Protein AF-A0A850KTW4-F1 (afdb_monomer_lite)

Foldseek 3Di:
DDDDDDDDDDDDPDPDPDPPPPCQQDLLQQLLLLLQLLQLLCQLPLVDDPVVVVCLVVVVCVVSVVVSCVSRVPGGDPSNQVNQVVLDVCRSVQSSVLSNVVSVVCCVVVVDVHSVSSSVVSSVVCVVCPSNNSSVVSVVVVVPDPDD

pLDDT: mean 84.71, std 16.18, range [38.03, 98.06]

Secondary structure (DSSP, 8-state):
-----------------------PPPHHHHHHHHHHHHHHHHHHHTTS-HHHHHHHHTTS-HHHHHHHHHHHTT-S-HHHHHHHHTT-TTHHHHHHHHHHHHHHHHHHTTS-SSHHHHHHHHHHHHHHH-HHHHHHHHHHHHHTS---

Structure (mmCIF, N/CA/C/O backbone):
data_AF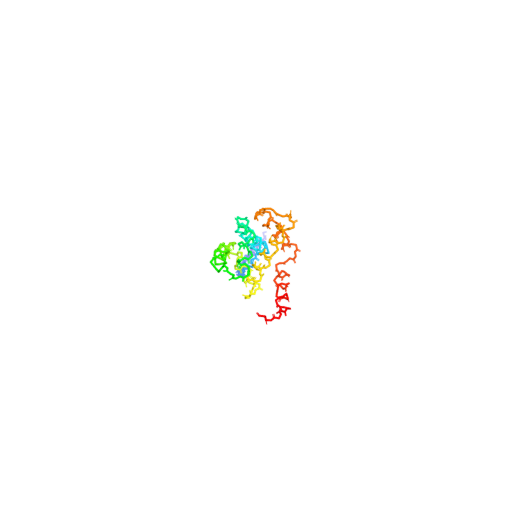-A0A850KTW4-F1
#
_entry.id   AF-A0A850KTW4-F1
#
loop_
_atom_site.group_PDB
_atom_site.id
_atom_site.type_symbol
_atom_site.label_atom_id
_atom_site.label_alt_id
_atom_site.label_comp_id
_atom_site.label_asym_id
_atom_site.label_entity_id
_atom_site.label_seq_id
_atom_site.pdbx_PDB_ins_code
_atom_site.Cartn_x
_atom_site.Cartn_y
_atom_site.Cartn_z
_atom_site.occupancy
_atom_site.B_iso_or_equiv
_atom_site.auth_seq_id
_atom_site.auth_comp_id
_atom_site.auth_asym_id
_atom_site.auth_atom_id
_atom_site.pdbx_PDB_model_num
ATOM 1 N N . MET A 1 1 ? 73.887 27.860 -29.071 1.00 47.31 1 MET A N 1
ATOM 2 C CA . MET A 1 1 ? 72.490 28.341 -29.164 1.00 47.31 1 MET A CA 1
ATOM 3 C C . MET A 1 1 ? 71.663 27.314 -29.927 1.00 47.31 1 MET A C 1
ATOM 5 O O . MET A 1 1 ? 71.856 27.188 -31.128 1.00 47.31 1 MET A O 1
ATOM 9 N N . LYS A 1 2 ? 70.800 26.541 -29.260 1.00 38.03 2 LYS A N 1
ATOM 10 C CA . LYS A 1 2 ? 69.817 25.668 -29.924 1.00 38.03 2 LYS A CA 1
ATOM 11 C C . LYS A 1 2 ? 68.502 25.756 -29.150 1.00 38.03 2 LYS A C 1
ATOM 13 O O . LYS A 1 2 ? 68.468 25.459 -27.962 1.00 38.03 2 LYS A O 1
ATOM 18 N N . LYS A 1 3 ? 67.477 26.277 -29.827 1.00 44.06 3 LYS A N 1
ATOM 19 C CA . LYS A 1 3 ? 66.118 26.498 -29.324 1.00 44.06 3 LYS A CA 1
ATOM 20 C C . LYS A 1 3 ? 65.373 25.162 -29.328 1.00 44.06 3 LYS A C 1
ATOM 22 O O . LYS A 1 3 ? 65.331 24.508 -30.366 1.00 44.06 3 LYS A O 1
ATOM 27 N N . LEU A 1 4 ? 64.806 24.775 -28.189 1.00 50.06 4 LEU A N 1
ATOM 28 C CA . LEU A 1 4 ? 63.848 23.676 -28.091 1.00 50.06 4 LEU A CA 1
ATOM 29 C C . LEU A 1 4 ? 62.444 24.279 -28.141 1.00 50.06 4 LEU A C 1
ATOM 31 O O . LEU A 1 4 ? 62.109 25.160 -27.353 1.00 50.06 4 LEU A O 1
ATOM 35 N N . TYR A 1 5 ? 61.676 23.850 -29.137 1.00 52.44 5 TYR A N 1
ATOM 36 C CA . TYR A 1 5 ? 60.304 24.267 -29.378 1.00 52.44 5 TYR A CA 1
ATOM 37 C C . TYR A 1 5 ? 59.377 23.445 -28.482 1.00 52.44 5 TYR A C 1
ATOM 39 O O . TYR A 1 5 ? 59.289 22.229 -28.629 1.00 52.44 5 TYR A O 1
ATOM 47 N N . THR A 1 6 ? 58.700 24.113 -27.552 1.00 47.00 6 THR A N 1
ATOM 48 C CA . THR A 1 6 ? 57.643 23.530 -26.724 1.00 47.00 6 THR A CA 1
ATOM 49 C C . THR A 1 6 ? 56.343 23.543 -27.524 1.00 47.00 6 THR A C 1
ATOM 51 O O . THR A 1 6 ? 55.716 24.589 -27.687 1.00 47.00 6 THR A O 1
ATOM 54 N N . THR A 1 7 ? 55.948 22.397 -28.068 1.00 50.91 7 THR A N 1
ATOM 55 C CA . THR A 1 7 ? 54.658 22.213 -28.741 1.00 50.91 7 THR A CA 1
ATOM 56 C C . THR A 1 7 ? 53.554 22.113 -27.689 1.00 50.91 7 THR A C 1
ATOM 58 O O . THR A 1 7 ? 53.486 21.147 -26.933 1.00 50.91 7 THR A O 1
ATOM 61 N N . ALA A 1 8 ? 52.705 23.137 -27.620 1.00 54.09 8 ALA A N 1
ATOM 62 C CA . ALA A 1 8 ? 51.499 23.151 -26.804 1.00 54.09 8 ALA A CA 1
ATOM 63 C C . ALA A 1 8 ? 50.389 22.358 -27.512 1.00 54.09 8 ALA A C 1
ATOM 65 O O . ALA A 1 8 ? 49.863 22.792 -28.534 1.00 54.09 8 ALA A O 1
ATOM 66 N N . THR A 1 9 ? 50.043 21.190 -26.973 1.00 56.91 9 THR A N 1
ATOM 67 C CA . THR A 1 9 ? 48.911 20.382 -27.441 1.00 56.91 9 THR A CA 1
ATOM 68 C C . THR A 1 9 ? 47.631 20.892 -26.784 1.00 56.91 9 THR A C 1
ATOM 70 O O . THR A 1 9 ? 47.369 20.632 -25.612 1.00 56.91 9 THR A O 1
ATOM 73 N N . THR A 1 10 ? 46.837 21.649 -27.536 1.00 53.69 10 THR A N 1
ATOM 74 C CA . THR A 1 10 ? 45.496 22.091 -27.142 1.00 53.69 10 THR A CA 1
ATOM 75 C C . THR A 1 10 ? 44.540 20.895 -27.172 1.00 53.69 10 THR A C 1
ATOM 77 O O . THR A 1 10 ? 44.203 20.392 -28.241 1.00 53.69 10 THR A O 1
ATOM 80 N N . ILE A 1 11 ? 44.106 20.421 -26.002 1.00 61.97 11 ILE A N 1
ATOM 81 C CA . ILE A 1 11 ? 43.056 19.401 -25.881 1.00 61.97 11 ILE A CA 1
ATOM 82 C C . ILE A 1 11 ? 41.704 20.098 -26.080 1.00 61.97 11 ILE A C 1
ATOM 84 O O . ILE A 1 11 ? 41.223 20.808 -25.198 1.00 61.97 11 ILE A O 1
ATOM 88 N N . LEU A 1 12 ? 41.104 19.911 -27.258 1.00 55.25 12 LEU A N 1
ATOM 89 C CA . LEU A 1 12 ? 39.701 20.236 -27.516 1.00 55.25 12 LEU A CA 1
ATOM 90 C C . LEU A 1 12 ? 38.828 19.255 -26.712 1.00 55.25 12 LEU A C 1
ATOM 92 O O . LEU A 1 12 ? 38.709 18.085 -27.077 1.00 55.25 12 LEU A O 1
ATOM 96 N N . LEU A 1 13 ? 38.220 19.718 -25.615 1.00 51.66 13 LEU A N 1
ATOM 97 C CA . LEU A 1 13 ? 37.134 18.993 -24.956 1.00 51.66 13 LEU A CA 1
ATOM 98 C C . LEU A 1 13 ? 35.905 19.013 -25.875 1.00 51.66 13 LEU A C 1
ATOM 100 O O . LEU A 1 13 ? 35.185 20.007 -25.954 1.00 51.66 13 LEU A O 1
ATOM 104 N N . LEU A 1 14 ? 35.672 17.902 -26.572 1.00 52.34 14 LEU A N 1
ATOM 105 C CA . LEU A 1 14 ? 34.388 17.608 -27.194 1.00 52.34 14 LEU A CA 1
ATOM 106 C C . LEU A 1 14 ? 33.339 17.467 -26.085 1.00 52.34 14 LEU A C 1
ATOM 108 O O . LEU A 1 14 ? 33.309 16.470 -25.365 1.00 52.34 14 LEU A O 1
ATOM 112 N N . ALA A 1 15 ? 32.486 18.479 -25.949 1.00 55.81 15 ALA A N 1
ATOM 113 C CA . ALA A 1 15 ? 31.249 18.392 -25.191 1.00 55.81 15 ALA A CA 1
ATOM 114 C C . ALA A 1 15 ? 30.320 17.396 -25.900 1.00 55.81 15 ALA A C 1
ATOM 116 O O . ALA A 1 15 ? 29.557 17.757 -26.794 1.00 55.81 15 ALA A O 1
ATOM 117 N N . ALA A 1 16 ? 30.434 16.119 -25.541 1.00 58.28 16 ALA A N 1
ATOM 118 C CA . ALA A 1 16 ? 29.446 15.123 -25.911 1.00 58.28 16 ALA A CA 1
ATOM 119 C C . ALA A 1 16 ? 28.118 15.487 -25.219 1.00 58.28 16 ALA A C 1
ATOM 121 O O . ALA A 1 16 ? 28.118 15.703 -24.002 1.00 58.28 16 ALA A O 1
ATOM 122 N N . PRO A 1 17 ? 26.991 15.574 -25.946 1.00 57.22 17 PRO A N 1
ATOM 123 C CA . PRO A 1 17 ? 25.687 15.666 -25.313 1.00 57.22 17 PRO A CA 1
ATOM 124 C C . PRO A 1 17 ? 25.450 14.356 -24.558 1.00 57.22 17 PRO A C 1
ATOM 126 O O . PRO A 1 17 ? 25.215 13.311 -25.162 1.00 57.22 17 PRO A O 1
ATOM 129 N N . PHE A 1 18 ? 25.567 14.402 -23.231 1.00 55.34 18 PHE A N 1
ATOM 130 C CA . PHE A 1 18 ? 25.102 13.315 -22.382 1.00 55.34 18 PHE A CA 1
ATOM 131 C C . PHE A 1 18 ? 23.605 13.135 -22.664 1.00 55.34 18 PHE A C 1
ATOM 133 O O . PHE A 1 18 ? 22.866 14.122 -22.576 1.00 55.34 18 PHE A O 1
ATOM 140 N N . PRO A 1 19 ? 23.139 11.929 -23.037 1.00 51.06 19 PRO A N 1
ATOM 141 C CA . PRO A 1 19 ? 21.712 11.683 -23.141 1.00 51.06 19 PRO A CA 1
ATOM 142 C C . PRO A 1 19 ? 21.104 12.017 -21.782 1.00 51.06 19 PRO A C 1
ATOM 144 O O . PRO A 1 19 ? 21.583 11.535 -20.753 1.00 51.06 19 PRO A O 1
ATOM 147 N N . ALA A 1 20 ? 20.099 12.893 -21.778 1.00 51.94 20 ALA A N 1
ATOM 148 C CA . ALA A 1 20 ? 19.297 13.144 -20.597 1.00 51.94 20 ALA A CA 1
ATOM 149 C C . ALA A 1 20 ? 18.795 11.781 -20.114 1.00 51.94 20 ALA A C 1
ATOM 151 O O . ALA A 1 20 ? 18.019 11.123 -20.805 1.00 51.94 20 ALA A O 1
ATOM 152 N N . GLN A 1 21 ? 19.320 11.319 -18.980 1.00 44.31 21 GLN A N 1
ATOM 153 C CA . GLN A 1 21 ? 18.806 10.137 -18.315 1.00 44.31 21 GLN A CA 1
ATOM 154 C C . GLN A 1 21 ? 17.371 10.477 -17.933 1.00 44.31 21 GLN A C 1
ATOM 156 O O . GLN A 1 21 ? 17.142 11.265 -17.015 1.00 44.31 21 GLN A O 1
ATOM 161 N N . SER A 1 22 ? 16.411 9.940 -18.685 1.00 47.16 22 SER A N 1
ATOM 162 C CA . SER A 1 22 ? 15.030 9.855 -18.239 1.00 47.16 22 SER A CA 1
ATOM 163 C C . SER A 1 22 ? 15.072 9.290 -16.827 1.00 47.16 22 SER A C 1
ATOM 165 O O . SER A 1 22 ? 15.645 8.223 -16.604 1.00 47.16 22 SER A O 1
ATOM 167 N N . ALA A 1 23 ? 14.587 10.064 -15.861 1.00 52.84 23 ALA A N 1
ATOM 168 C CA . ALA A 1 23 ? 14.587 9.661 -14.471 1.00 52.84 23 ALA A CA 1
ATOM 169 C C . ALA A 1 23 ? 13.546 8.553 -14.307 1.00 52.84 23 ALA A C 1
ATOM 171 O O . ALA A 1 23 ? 12.412 8.843 -13.948 1.00 52.84 23 ALA A O 1
ATOM 172 N N . THR A 1 24 ? 13.934 7.305 -14.587 1.00 57.72 24 THR A N 1
ATOM 173 C CA . THR A 1 24 ? 13.189 6.123 -14.152 1.00 57.72 24 THR A CA 1
ATOM 174 C C . THR A 1 24 ? 12.877 6.325 -12.681 1.00 57.72 24 THR A C 1
ATOM 176 O O . THR A 1 24 ? 13.783 6.633 -11.889 1.00 57.72 24 THR A O 1
ATOM 179 N N . ALA A 1 25 ? 11.600 6.243 -12.316 1.00 68.62 25 ALA A N 1
ATOM 180 C CA . ALA A 1 25 ? 11.239 6.387 -10.920 1.00 68.62 25 ALA A CA 1
ATOM 181 C C . ALA A 1 25 ? 12.026 5.370 -10.095 1.00 68.62 25 ALA A C 1
ATOM 183 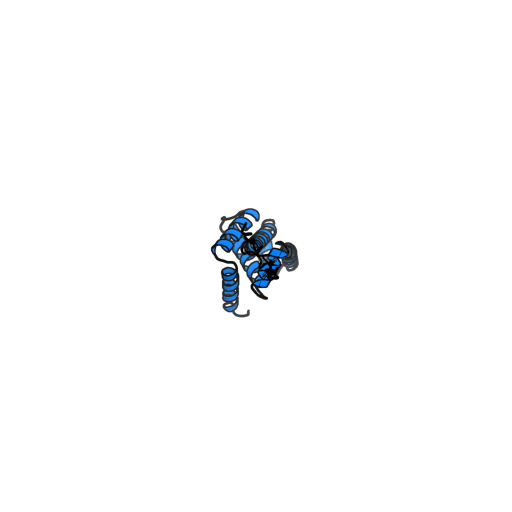O O . ALA A 1 25 ? 12.183 4.209 -10.475 1.00 68.62 25 ALA A O 1
ATOM 184 N N . SER A 1 26 ? 12.585 5.821 -8.974 1.00 82.94 26 SER A N 1
ATOM 185 C CA . SER A 1 26 ? 13.370 4.905 -8.161 1.00 82.94 26 SER A CA 1
ATOM 186 C C . SER A 1 26 ? 12.440 3.840 -7.579 1.00 82.94 26 SER A C 1
ATOM 188 O O . SER A 1 26 ? 11.297 4.139 -7.236 1.00 82.94 26 SER A O 1
ATOM 190 N N . GLN A 1 27 ? 12.935 2.615 -7.398 1.00 90.12 27 GLN A N 1
ATOM 191 C CA . GLN A 1 27 ? 12.199 1.556 -6.694 1.00 90.12 27 GLN A CA 1
ATOM 192 C C . GLN A 1 27 ? 11.632 2.057 -5.351 1.00 90.12 27 GLN A C 1
ATOM 194 O O . GLN A 1 27 ? 10.514 1.720 -4.974 1.00 90.12 27 GLN A O 1
ATOM 199 N N . SER A 1 28 ? 12.377 2.933 -4.670 1.00 91.94 28 SER A N 1
ATOM 200 C CA . SER A 1 28 ? 11.944 3.619 -3.449 1.00 91.94 28 SER A CA 1
ATOM 201 C C . SER A 1 28 ? 10.685 4.470 -3.652 1.00 91.94 28 SER A C 1
ATOM 203 O O . SER A 1 28 ? 9.772 4.421 -2.830 1.00 91.94 28 SER A O 1
ATOM 205 N N . ASP A 1 29 ? 10.589 5.217 -4.757 1.00 92.06 29 ASP A N 1
ATOM 206 C CA . ASP A 1 29 ? 9.411 6.033 -5.067 1.00 92.06 29 ASP A CA 1
ATOM 207 C C . ASP A 1 29 ? 8.173 5.151 -5.295 1.00 92.06 29 ASP A C 1
ATOM 209 O O . ASP A 1 29 ? 7.107 5.454 -4.755 1.00 92.06 29 ASP A O 1
ATOM 213 N N . VAL A 1 30 ? 8.325 4.047 -6.034 1.00 94.12 30 VAL A N 1
ATOM 214 C CA . VAL A 1 30 ? 7.253 3.076 -6.316 1.00 94.12 30 VAL A CA 1
ATOM 215 C C . VAL A 1 30 ? 6.819 2.347 -5.039 1.00 94.12 30 VAL A C 1
ATOM 217 O O . VAL A 1 30 ? 5.634 2.276 -4.720 1.00 94.12 30 VAL A O 1
ATOM 220 N N . CYS A 1 31 ? 7.766 1.868 -4.234 1.00 95.56 31 CYS A N 1
ATOM 221 C CA . CYS A 1 31 ? 7.450 1.193 -2.977 1.00 95.56 31 CYS A CA 1
ATOM 222 C C . CYS A 1 31 ? 6.878 2.138 -1.916 1.00 95.56 31 CYS A C 1
ATOM 224 O O . CYS A 1 31 ? 6.038 1.729 -1.113 1.00 95.56 31 CYS A O 1
ATOM 226 N N . SER A 1 32 ? 7.257 3.416 -1.946 1.00 94.56 32 SER A N 1
ATOM 227 C CA . SER A 1 32 ? 6.612 4.451 -1.141 1.00 94.56 32 SER A CA 1
ATOM 228 C C . SER A 1 32 ? 5.164 4.677 -1.578 1.00 94.56 32 SER A C 1
ATOM 230 O O . SER A 1 32 ? 4.299 4.848 -0.719 1.00 94.56 32 SER A O 1
ATOM 232 N N . TYR A 1 33 ? 4.846 4.638 -2.880 1.00 94.69 33 TYR A N 1
ATOM 233 C CA . TYR A 1 33 ? 3.449 4.657 -3.337 1.00 94.69 33 TYR A CA 1
ATOM 234 C C . TYR A 1 33 ? 2.660 3.486 -2.744 1.00 94.69 33 TYR A C 1
ATOM 236 O O . TYR A 1 33 ? 1.626 3.706 -2.114 1.00 94.69 33 TYR A O 1
ATOM 244 N N . TYR A 1 34 ? 3.193 2.269 -2.862 1.00 96.06 34 TYR A N 1
ATOM 245 C CA . TYR A 1 34 ? 2.583 1.060 -2.314 1.00 96.06 34 TYR A CA 1
ATOM 246 C C . TYR A 1 34 ? 2.288 1.180 -0.806 1.00 96.06 34 TYR A C 1
ATOM 248 O O . TYR A 1 34 ? 1.156 0.959 -0.369 1.00 96.06 34 TYR A O 1
ATOM 256 N N . GLY A 1 35 ? 3.263 1.636 -0.014 1.00 96.62 35 GLY A N 1
ATOM 257 C CA . GLY A 1 35 ? 3.062 1.906 1.410 1.00 96.62 35 GLY A CA 1
ATOM 258 C C . GLY A 1 35 ? 2.019 2.995 1.682 1.00 96.62 35 GLY A C 1
ATOM 259 O O . GLY A 1 35 ? 1.173 2.832 2.561 1.00 96.62 35 GLY A O 1
ATOM 260 N N . ASN A 1 36 ? 2.044 4.099 0.927 1.00 96.12 36 ASN A N 1
ATOM 261 C CA . ASN A 1 36 ? 1.121 5.227 1.105 1.00 96.12 36 ASN A CA 1
ATOM 262 C C . ASN A 1 36 ? -0.336 4.855 0.810 1.00 96.12 36 ASN A C 1
ATOM 264 O O . ASN A 1 36 ? -1.240 5.337 1.496 1.00 96.12 36 ASN A O 1
ATOM 268 N N . VAL A 1 37 ? -0.575 4.023 -0.207 1.00 95.44 37 VAL A N 1
ATOM 269 C CA . VAL A 1 37 ? -1.925 3.552 -0.534 1.00 95.44 37 VAL A CA 1
ATOM 270 C C . VAL A 1 37 ? -2.449 2.635 0.566 1.00 95.44 37 VAL A C 1
ATOM 272 O O . VAL A 1 37 ? -3.555 2.863 1.052 1.00 95.44 37 VAL A O 1
ATOM 275 N N . GLY A 1 38 ? -1.654 1.660 1.017 1.00 96.06 38 GLY A N 1
ATOM 276 C CA . GLY A 1 38 ? -2.069 0.752 2.090 1.00 96.06 38 GLY A CA 1
ATOM 277 C C . GLY A 1 38 ? -2.331 1.489 3.405 1.00 96.06 38 GLY A C 1
ATOM 278 O O . GLY A 1 38 ? -3.365 1.281 4.037 1.00 96.06 38 GLY A O 1
ATOM 279 N N . ALA A 1 39 ? -1.460 2.431 3.771 1.00 96.38 39 ALA A N 1
ATOM 280 C CA . ALA A 1 39 ? -1.664 3.308 4.921 1.00 96.38 39 ALA A CA 1
ATOM 281 C C . ALA A 1 39 ? -2.940 4.145 4.791 1.00 96.38 39 ALA A C 1
ATOM 283 O O . ALA A 1 39 ? -3.760 4.172 5.703 1.00 96.38 39 ALA A O 1
ATOM 284 N N . GLY A 1 40 ? -3.146 4.774 3.630 1.00 95.12 40 GLY A N 1
ATOM 285 C CA . GLY A 1 40 ? -4.343 5.562 3.352 1.00 95.12 40 GLY A CA 1
ATOM 286 C C . GLY A 1 40 ? -5.632 4.746 3.419 1.00 95.12 40 GLY A C 1
ATOM 287 O O . GLY A 1 40 ? -6.650 5.265 3.877 1.00 95.12 40 GLY A O 1
ATOM 288 N N . ALA A 1 41 ? -5.593 3.482 2.987 1.00 93.94 41 ALA A N 1
ATOM 289 C CA . ALA A 1 41 ? -6.740 2.585 3.053 1.00 93.94 41 ALA A CA 1
ATOM 290 C C . ALA A 1 41 ? -7.065 2.265 4.511 1.00 93.94 41 ALA A C 1
ATOM 292 O O . ALA A 1 41 ? -8.216 2.350 4.928 1.00 93.94 41 ALA A O 1
ATOM 293 N N . ILE A 1 42 ? -6.042 1.981 5.312 1.00 94.94 42 ILE A N 1
ATOM 294 C CA . ILE A 1 42 ? -6.210 1.654 6.724 1.00 94.94 42 ILE A CA 1
ATOM 295 C C . ILE A 1 42 ? -6.649 2.860 7.550 1.00 94.94 42 ILE A C 1
ATOM 297 O O . ILE A 1 42 ? -7.591 2.734 8.325 1.00 94.94 42 ILE A O 1
ATOM 301 N N . ASP A 1 43 ? -6.077 4.041 7.330 1.00 94.69 43 ASP A N 1
ATOM 302 C CA . ASP A 1 43 ? -6.518 5.272 7.998 1.00 94.69 43 ASP A CA 1
ATOM 303 C C . ASP A 1 43 ? -7.992 5.591 7.705 1.00 94.69 43 ASP A C 1
ATOM 305 O O . ASP A 1 43 ? -8.695 6.143 8.551 1.00 94.69 43 ASP A O 1
ATOM 309 N N . PHE A 1 44 ? -8.477 5.225 6.514 1.00 93.50 44 PHE A N 1
ATOM 310 C CA . PHE A 1 44 ? -9.888 5.346 6.165 1.00 93.50 44 PHE A CA 1
ATOM 311 C C . PHE A 1 44 ? -10.754 4.274 6.844 1.00 93.50 44 PHE A C 1
ATOM 313 O O . PHE A 1 44 ? -11.861 4.571 7.289 1.00 93.50 44 PHE A O 1
ATOM 320 N N . LEU A 1 45 ? -10.263 3.034 6.924 1.00 91.69 45 LEU A N 1
ATOM 321 C CA . LEU A 1 45 ? -11.004 1.882 7.442 1.00 91.69 45 LEU A CA 1
ATOM 322 C C . LEU A 1 45 ? -11.085 1.836 8.973 1.00 91.69 45 LEU A C 1
ATOM 324 O O . LEU A 1 45 ? -12.137 1.492 9.505 1.00 91.69 45 LEU A O 1
ATOM 328 N N . LEU A 1 46 ? -10.009 2.179 9.685 1.00 90.88 46 LEU A N 1
ATOM 329 C CA . LEU A 1 46 ? -9.919 2.105 11.150 1.00 90.88 46 LEU A CA 1
ATOM 330 C C . LEU A 1 46 ? -11.047 2.826 11.914 1.00 90.88 46 LEU A C 1
ATOM 332 O O . LEU A 1 46 ? -11.537 2.257 12.889 1.00 90.88 46 LEU A O 1
ATOM 336 N N . PRO A 1 47 ? -11.493 4.040 11.531 1.00 93.19 47 PRO A N 1
ATOM 337 C CA . PRO A 1 47 ? -12.592 4.705 12.233 1.00 93.19 47 PRO A CA 1
ATOM 338 C C . PRO A 1 47 ? -13.975 4.103 11.929 1.00 93.19 47 PRO A C 1
ATOM 340 O O . PRO A 1 47 ? -14.960 4.486 12.566 1.00 93.19 47 PRO A O 1
ATOM 343 N N . LEU A 1 48 ? -14.088 3.194 10.957 1.00 92.69 48 LEU A N 1
ATOM 344 C CA . LEU A 1 48 ? -15.354 2.578 10.577 1.00 92.69 48 LEU A CA 1
ATOM 345 C C . LEU A 1 48 ? -15.672 1.374 11.464 1.00 92.69 48 LEU A C 1
ATOM 347 O O . LEU A 1 48 ? -14.806 0.608 11.883 1.00 92.69 48 LEU A O 1
ATOM 351 N N . LYS A 1 49 ? -16.964 1.142 11.699 1.00 93.69 49 LYS A N 1
ATOM 352 C CA . LYS A 1 49 ? -17.420 -0.118 12.291 1.00 93.69 49 LYS A CA 1
ATOM 353 C C . LYS A 1 49 ? -17.205 -1.253 11.298 1.00 93.69 49 LYS A C 1
ATOM 355 O O . LYS A 1 49 ? -17.408 -1.079 10.098 1.00 93.69 49 LYS A O 1
ATOM 360 N N . PHE A 1 50 ? -16.947 -2.455 11.808 1.00 88.69 50 PHE A N 1
ATOM 361 C CA . PHE A 1 50 ? -16.803 -3.651 10.974 1.00 88.69 50 PHE A CA 1
ATOM 362 C C . PHE A 1 50 ? -17.987 -3.858 10.009 1.00 88.69 50 PHE A C 1
ATOM 364 O O . PHE A 1 50 ? -17.788 -4.169 8.840 1.00 88.69 50 PHE A O 1
ATOM 371 N N . SER A 1 51 ? -19.225 -3.587 10.443 1.00 93.25 51 SER A N 1
ATOM 372 C CA . SER A 1 51 ? -20.406 -3.664 9.569 1.00 93.25 51 SER A CA 1
ATOM 373 C C . SER A 1 51 ? -20.382 -2.668 8.404 1.00 93.25 51 SER A C 1
ATOM 375 O O . SER A 1 51 ? -20.859 -2.993 7.320 1.00 93.25 51 SER A O 1
ATOM 377 N N . GLN A 1 52 ? -19.815 -1.474 8.598 1.00 93.00 52 GLN A N 1
ATOM 378 C CA . GLN A 1 52 ? -19.653 -0.477 7.536 1.00 93.00 52 GLN A CA 1
ATOM 379 C C . GLN A 1 52 ? -18.594 -0.928 6.529 1.00 93.00 52 GLN A C 1
ATOM 381 O O . GLN A 1 52 ? -18.816 -0.815 5.327 1.00 93.00 52 GLN A O 1
ATOM 386 N N . VAL A 1 53 ? -17.495 -1.520 7.008 1.00 89.44 53 VAL A N 1
ATOM 387 C CA . VAL A 1 53 ? -16.461 -2.116 6.148 1.00 89.44 53 VAL A CA 1
ATOM 388 C C . VAL A 1 53 ? -17.053 -3.233 5.282 1.00 89.44 53 VAL A C 1
ATOM 390 O O . VAL A 1 53 ? -16.880 -3.222 4.066 1.00 89.44 53 VAL A O 1
ATOM 393 N N . ILE A 1 54 ? -17.835 -4.145 5.869 1.00 90.25 54 ILE A N 1
ATOM 394 C CA . ILE A 1 54 ? -18.516 -5.217 5.122 1.00 90.25 54 ILE A CA 1
ATOM 395 C C . ILE A 1 54 ? -19.520 -4.656 4.107 1.00 90.25 54 ILE A C 1
ATOM 397 O O . ILE A 1 54 ? -19.568 -5.120 2.967 1.00 90.25 54 ILE A O 1
ATOM 401 N N . ASN A 1 55 ? -20.314 -3.648 4.479 1.00 91.81 55 ASN A N 1
ATOM 402 C CA . ASN A 1 55 ? -21.262 -3.020 3.555 1.00 91.81 55 ASN A CA 1
ATOM 403 C C . ASN A 1 55 ? -20.554 -2.340 2.376 1.00 91.81 55 ASN A C 1
ATOM 405 O O . ASN A 1 55 ? -21.035 -2.428 1.249 1.00 91.81 55 ASN A O 1
ATOM 409 N N . MET A 1 56 ? -19.403 -1.716 2.614 1.00 91.19 56 MET A N 1
ATOM 410 C CA . MET A 1 56 ? -18.593 -1.112 1.560 1.00 91.19 56 MET A CA 1
ATOM 411 C C . MET A 1 56 ? -18.003 -2.168 0.619 1.00 91.19 56 MET A C 1
ATOM 413 O O . MET A 1 56 ? -18.194 -2.070 -0.589 1.00 91.19 56 MET A O 1
ATOM 417 N N . ILE A 1 57 ? -17.343 -3.200 1.159 1.00 86.38 57 ILE A N 1
ATOM 418 C CA . ILE A 1 57 ? -16.689 -4.256 0.361 1.00 86.38 57 ILE A CA 1
ATOM 419 C C . ILE A 1 57 ? -17.715 -5.081 -0.429 1.00 86.38 57 ILE A C 1
ATOM 421 O O . ILE A 1 57 ? -17.450 -5.485 -1.554 1.00 86.38 57 ILE A O 1
ATOM 425 N N . SER A 1 58 ? -18.916 -5.290 0.119 1.00 87.81 58 SER A N 1
ATOM 426 C CA . SER A 1 58 ? -20.014 -5.972 -0.588 1.00 87.81 58 SER A CA 1
ATOM 427 C C . SER A 1 58 ? -20.765 -5.087 -1.592 1.00 87.81 58 SER A C 1
ATOM 429 O O . SER A 1 58 ? -21.755 -5.531 -2.171 1.00 87.81 58 SER A O 1
ATOM 431 N N . GLY A 1 59 ? -20.354 -3.826 -1.772 1.00 88.19 59 GLY A N 1
ATOM 432 C CA . GLY A 1 59 ? -20.994 -2.885 -2.693 1.00 88.19 59 GLY A CA 1
ATOM 433 C C . GLY A 1 59 ? -22.365 -2.369 -2.238 1.00 88.19 59 GLY A C 1
ATOM 434 O O . GLY A 1 59 ? -23.040 -1.681 -3.005 1.00 88.19 59 GLY A O 1
ATOM 435 N N . LYS A 1 60 ? -22.787 -2.660 -1.002 1.00 92.81 60 LYS A N 1
ATOM 436 C CA . LYS A 1 60 ? -24.045 -2.162 -0.420 1.00 92.81 60 LYS A CA 1
ATOM 437 C C . LYS A 1 60 ? -23.973 -0.685 -0.033 1.00 92.81 60 LYS A C 1
ATOM 439 O O . LYS A 1 60 ? -25.008 -0.028 0.013 1.00 92.81 60 LYS A O 1
ATOM 444 N N . ASP A 1 61 ? -22.774 -0.169 0.234 1.00 91.56 61 ASP A N 1
ATOM 445 C CA . ASP A 1 61 ? -22.523 1.242 0.541 1.00 91.56 61 ASP A CA 1
ATOM 446 C C . ASP A 1 61 ? -21.567 1.867 -0.488 1.00 91.56 61 ASP A C 1
ATOM 448 O O . ASP A 1 61 ? -20.350 1.952 -0.303 1.00 91.56 61 ASP A O 1
ATOM 452 N N . GLN A 1 62 ? -22.145 2.277 -1.618 1.00 92.19 62 GLN A N 1
ATOM 453 C CA . GLN A 1 62 ? -21.420 2.885 -2.738 1.00 92.19 62 GLN A CA 1
ATOM 454 C C . GLN A 1 62 ? -20.847 4.266 -2.394 1.00 92.19 62 GLN A C 1
ATOM 456 O O . GLN A 1 62 ? -19.840 4.676 -2.971 1.00 92.19 62 GLN A O 1
ATOM 461 N N . GLU A 1 63 ? -21.463 4.994 -1.461 1.00 94.00 63 GLU A N 1
ATOM 462 C CA . GLU A 1 63 ? -20.972 6.309 -1.042 1.00 94.00 63 GLU A CA 1
ATOM 463 C C . GLU A 1 63 ? -19.698 6.172 -0.210 1.00 94.00 63 GLU A C 1
ATOM 465 O O . GLU A 1 63 ? -18.731 6.903 -0.439 1.00 94.00 63 GLU A O 1
ATOM 470 N N . LEU A 1 64 ? -19.641 5.177 0.681 1.00 90.19 64 LEU A N 1
ATOM 471 C CA . LEU A 1 64 ? -18.430 4.886 1.443 1.00 90.19 64 LEU A CA 1
ATOM 472 C C . LEU A 1 64 ? -17.291 4.400 0.536 1.00 90.19 64 LEU A C 1
ATOM 474 O O . LEU A 1 64 ? -16.153 4.843 0.696 1.00 90.19 64 LEU A O 1
ATOM 478 N N . LEU A 1 65 ? -17.604 3.587 -0.480 1.00 88.44 65 LEU A N 1
ATOM 479 C CA . LEU A 1 65 ? -16.629 3.139 -1.480 1.00 88.44 65 LEU A CA 1
ATOM 480 C C . LEU A 1 65 ? -16.061 4.316 -2.294 1.00 88.44 65 LEU A C 1
ATOM 482 O O . LEU A 1 65 ? -14.847 4.426 -2.478 1.00 88.44 65 LEU A O 1
ATOM 486 N N . LYS A 1 66 ? -16.916 5.251 -2.735 1.00 91.12 66 LYS A N 1
ATOM 487 C CA . LYS A 1 66 ? -16.477 6.488 -3.406 1.00 91.12 66 LYS A CA 1
ATOM 488 C C . LYS A 1 66 ? -15.617 7.359 -2.492 1.00 91.12 66 LYS A C 1
ATOM 490 O O . LYS A 1 66 ? -14.623 7.919 -2.954 1.00 91.12 66 LYS A O 1
ATOM 495 N N . ALA A 1 67 ? -15.981 7.485 -1.215 1.00 90.62 67 ALA A N 1
ATOM 496 C CA . ALA A 1 67 ? -15.215 8.254 -0.239 1.00 90.62 67 ALA A CA 1
ATOM 497 C C . ALA A 1 67 ? -13.819 7.654 -0.015 1.00 90.62 67 ALA A C 1
ATOM 499 O O . ALA A 1 67 ? -12.837 8.400 0.004 1.00 90.62 67 ALA A O 1
ATOM 500 N N . MET A 1 68 ? -13.717 6.322 0.055 1.00 89.81 68 MET A N 1
ATOM 501 C CA . MET A 1 68 ? -12.438 5.617 0.117 1.00 89.81 68 MET A CA 1
ATOM 502 C C . MET A 1 68 ? -11.605 5.897 -1.136 1.00 89.81 68 MET A C 1
ATOM 504 O O . MET A 1 68 ? -10.495 6.411 -1.029 1.00 89.81 68 MET A O 1
ATOM 508 N N . ASN A 1 69 ? -12.160 5.662 -2.329 1.00 88.38 69 ASN A N 1
ATOM 509 C CA . ASN A 1 69 ? -11.457 5.896 -3.595 1.00 88.38 69 ASN A CA 1
ATOM 510 C C . ASN A 1 69 ? -10.969 7.346 -3.719 1.00 88.38 69 ASN A C 1
ATOM 512 O O . ASN A 1 69 ? -9.841 7.588 -4.140 1.00 88.38 69 ASN A O 1
ATOM 516 N N . LYS A 1 70 ? -11.776 8.320 -3.284 1.00 89.62 70 LYS A N 1
ATOM 517 C CA . LYS A 1 70 ? -11.387 9.736 -3.251 1.00 89.62 70 LYS A CA 1
ATOM 518 C C . LYS A 1 70 ? -10.247 10.012 -2.265 1.00 89.62 70 LYS A C 1
ATOM 520 O O . LYS A 1 70 ? -9.363 10.804 -2.581 1.00 89.62 70 LYS A O 1
ATOM 525 N N . SER A 1 71 ? -10.261 9.376 -1.093 1.00 87.50 71 SER A N 1
ATOM 526 C CA . SER A 1 71 ? -9.178 9.468 -0.102 1.00 87.50 71 SER A CA 1
ATOM 527 C C . SER A 1 71 ? -7.861 8.892 -0.642 1.00 87.50 71 SER A C 1
ATOM 529 O O . SER A 1 71 ? -6.785 9.434 -0.381 1.00 87.50 71 SER A O 1
ATOM 531 N N . LEU A 1 72 ? -7.952 7.825 -1.443 1.00 88.00 72 LEU A N 1
ATOM 532 C CA . LEU A 1 72 ? -6.805 7.114 -2.009 1.00 88.00 72 LEU A CA 1
ATOM 533 C C . LEU A 1 72 ? -6.258 7.730 -3.300 1.00 88.00 72 LEU A C 1
ATOM 535 O O . LEU A 1 72 ? -5.055 7.653 -3.532 1.00 88.00 72 LEU A O 1
ATOM 539 N N . ALA A 1 73 ? -7.092 8.384 -4.114 1.00 82.94 73 ALA A N 1
ATOM 540 C CA . ALA A 1 73 ? -6.709 8.921 -5.428 1.00 82.94 73 ALA A CA 1
ATOM 541 C C . ALA A 1 73 ? -5.518 9.900 -5.390 1.00 82.94 73 ALA A C 1
ATOM 543 O O . ALA A 1 73 ? -4.805 10.059 -6.380 1.00 82.94 73 ALA A O 1
ATOM 544 N N . ASN A 1 74 ? -5.294 10.543 -4.241 1.00 78.94 74 ASN A N 1
ATOM 545 C CA . ASN A 1 74 ? -4.208 11.501 -4.031 1.00 78.94 74 ASN A CA 1
ATOM 546 C C . ASN A 1 74 ? -3.082 10.955 -3.135 1.00 78.94 74 ASN A C 1
ATOM 548 O O . ASN A 1 74 ? -2.266 11.734 -2.643 1.00 78.94 74 ASN A O 1
ATOM 552 N N . LYS A 1 75 ? -3.042 9.643 -2.870 1.00 87.12 75 LYS A N 1
ATOM 553 C CA . LYS A 1 75 ? -1.957 9.031 -2.097 1.00 87.12 75 LYS A CA 1
ATOM 554 C C . LYS A 1 75 ? -0.729 8.826 -2.986 1.00 87.12 75 LYS A C 1
ATOM 556 O O . LYS A 1 75 ? -0.830 8.372 -4.123 1.00 87.12 75 LYS A O 1
ATOM 561 N N . GLY A 1 76 ? 0.432 9.171 -2.432 1.00 84.19 76 GLY A N 1
ATOM 562 C CA . GLY A 1 76 ? 1.714 9.174 -3.133 1.00 84.19 76 GLY A CA 1
ATOM 563 C C . GLY A 1 76 ? 2.007 10.483 -3.873 1.00 84.19 76 GLY A C 1
ATOM 564 O O . GLY A 1 76 ? 1.115 11.258 -4.218 1.00 84.19 76 GLY A O 1
ATOM 565 N N . SER A 1 77 ? 3.293 10.747 -4.101 1.00 87.06 77 SER A N 1
ATOM 566 C CA . SER A 1 77 ? 3.722 11.899 -4.897 1.00 87.06 77 SER A CA 1
ATOM 567 C C . SER A 1 77 ? 3.405 11.680 -6.383 1.00 87.06 77 SER A C 1
ATOM 569 O O . SER A 1 77 ? 3.283 10.537 -6.826 1.00 87.06 77 SER A O 1
ATOM 571 N N . LYS A 1 78 ? 3.326 12.760 -7.175 1.00 88.38 78 LYS A N 1
ATOM 572 C CA . LYS A 1 78 ? 3.187 12.661 -8.642 1.00 88.38 78 LYS A CA 1
ATOM 573 C C . LYS A 1 78 ? 4.256 11.734 -9.236 1.00 88.38 78 LYS A C 1
ATOM 575 O O . LYS A 1 78 ? 3.918 10.822 -9.973 1.00 88.38 78 LYS A O 1
ATOM 580 N N . LYS A 1 79 ? 5.507 11.908 -8.800 1.00 87.12 79 LYS A N 1
ATOM 581 C CA . LYS A 1 79 ? 6.656 11.098 -9.220 1.00 87.12 79 LYS A CA 1
ATOM 582 C C . LYS A 1 79 ? 6.483 9.615 -8.882 1.00 87.12 79 LYS A C 1
ATOM 584 O O . LYS A 1 79 ? 6.786 8.755 -9.696 1.00 87.12 79 LYS A O 1
ATOM 589 N N . SER A 1 80 ? 5.989 9.313 -7.683 1.00 88.25 80 SER A N 1
ATOM 590 C CA . SER A 1 80 ? 5.736 7.934 -7.256 1.00 88.25 80 SER A CA 1
ATOM 591 C C . SER A 1 80 ? 4.645 7.273 -8.097 1.00 88.25 80 SER A C 1
ATOM 593 O O . SER A 1 80 ? 4.764 6.101 -8.421 1.00 88.25 80 SER A O 1
ATOM 595 N N . ARG A 1 81 ? 3.601 8.025 -8.471 1.00 88.44 81 ARG A N 1
ATOM 596 C CA . ARG A 1 81 ? 2.524 7.535 -9.341 1.00 88.44 81 ARG A CA 1
ATOM 597 C C . ARG A 1 81 ? 2.997 7.298 -10.771 1.00 88.44 81 ARG A C 1
ATOM 599 O O . ARG A 1 81 ? 2.762 6.217 -11.290 1.00 88.44 81 ARG A O 1
ATOM 606 N N . GLU A 1 82 ? 3.693 8.270 -11.356 1.00 89.62 82 GLU A N 1
ATOM 607 C CA . GLU A 1 82 ? 4.307 8.145 -12.688 1.00 89.62 82 GLU A CA 1
ATOM 608 C C . GLU A 1 82 ? 5.240 6.926 -12.736 1.00 89.62 82 GLU A C 1
ATOM 610 O O . GLU A 1 82 ? 5.180 6.131 -13.665 1.00 89.62 82 GLU A O 1
ATOM 615 N N . GLY A 1 83 ? 6.012 6.701 -11.671 1.00 89.88 83 GLY A N 1
ATOM 616 C CA . GLY A 1 83 ? 6.863 5.523 -11.545 1.00 89.88 83 GLY A CA 1
ATOM 617 C C . GLY A 1 83 ? 6.146 4.183 -11.531 1.00 89.88 83 GLY A C 1
ATOM 618 O O . GLY A 1 83 ? 6.698 3.187 -11.979 1.00 89.88 83 GLY A O 1
ATOM 619 N N . VAL A 1 84 ? 4.929 4.142 -10.995 1.00 90.06 84 VAL A N 1
ATOM 620 C CA . VAL A 1 84 ? 4.106 2.930 -11.019 1.00 90.06 84 VAL A CA 1
ATOM 621 C C . VAL A 1 84 ? 3.505 2.744 -12.410 1.00 90.06 84 VAL A C 1
ATOM 623 O O . VAL A 1 84 ? 3.481 1.625 -12.903 1.00 90.06 84 VAL A O 1
ATOM 626 N N . GLU A 1 85 ? 3.056 3.823 -13.060 1.00 91.06 85 GLU A N 1
ATOM 627 C CA . GLU A 1 85 ? 2.527 3.798 -14.435 1.00 91.06 85 GLU A CA 1
ATOM 628 C C . GLU A 1 85 ? 3.580 3.303 -15.446 1.00 91.06 85 GLU A C 1
ATOM 630 O O . GLU A 1 85 ? 3.240 2.588 -16.386 1.00 91.06 85 GLU A O 1
ATOM 635 N N . GLU A 1 86 ? 4.867 3.588 -15.216 1.00 91.69 86 GLU A N 1
ATOM 636 C CA . GLU A 1 86 ? 5.985 3.054 -16.014 1.00 91.69 86 GLU A CA 1
ATOM 637 C C . GLU A 1 86 ? 6.108 1.515 -15.960 1.00 91.69 86 GLU A C 1
ATOM 639 O O . GLU A 1 86 ? 6.746 0.927 -16.835 1.00 91.69 86 GLU A O 1
ATOM 644 N N . LEU A 1 8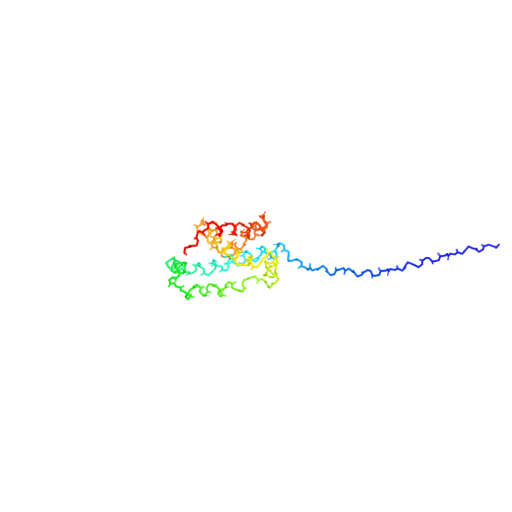7 ? 5.485 0.848 -14.977 1.00 89.00 87 LEU A N 1
ATOM 645 C CA . LEU A 1 87 ? 5.484 -0.616 -14.832 1.00 89.00 87 LEU A CA 1
ATOM 646 C C . LEU A 1 87 ? 4.332 -1.307 -15.588 1.00 89.00 87 LEU A C 1
ATOM 648 O O . LEU A 1 87 ? 4.284 -2.538 -15.630 1.00 89.00 87 LEU A O 1
ATOM 652 N N . GLY A 1 88 ? 3.413 -0.541 -16.190 1.00 91.44 88 GLY A N 1
ATOM 653 C CA . GLY A 1 88 ? 2.336 -1.048 -17.045 1.00 91.44 88 GLY A CA 1
ATOM 654 C C . GLY A 1 88 ? 0.999 -0.322 -16.865 1.00 91.44 88 GLY A C 1
ATOM 655 O O . GLY A 1 88 ? 0.727 0.271 -15.823 1.00 91.44 88 GLY A O 1
ATOM 656 N N . ASP A 1 89 ? 0.126 -0.430 -17.871 1.00 88.19 89 ASP A N 1
ATOM 657 C CA . ASP A 1 89 ? -1.165 0.281 -17.929 1.00 88.19 89 ASP A CA 1
ATOM 658 C C . ASP A 1 89 ? -2.103 -0.040 -16.746 1.00 88.19 89 ASP A C 1
ATOM 660 O O . ASP A 1 89 ? -2.910 0.795 -16.332 1.00 88.19 89 ASP A O 1
ATOM 664 N N . ASP A 1 90 ? -2.000 -1.245 -16.180 1.00 91.88 90 ASP A N 1
ATOM 665 C CA . ASP A 1 90 ? -2.788 -1.714 -15.036 1.00 91.88 90 ASP A CA 1
ATOM 666 C C . ASP A 1 90 ? -2.045 -1.619 -13.690 1.00 91.88 90 ASP A C 1
ATOM 668 O O . ASP A 1 90 ? -2.644 -1.863 -12.637 1.00 91.88 90 ASP A O 1
ATOM 672 N N . ALA A 1 91 ? -0.768 -1.222 -13.692 1.00 92.75 91 ALA A N 1
ATOM 673 C CA . ALA A 1 91 ? 0.115 -1.302 -12.532 1.00 92.75 91 ALA A CA 1
ATOM 674 C C . ALA A 1 91 ? -0.395 -0.494 -11.334 1.00 92.75 91 ALA A C 1
ATOM 676 O O . ALA A 1 91 ? -0.369 -0.991 -10.209 1.00 92.75 91 ALA A O 1
ATOM 677 N N . LEU A 1 92 ? -0.921 0.717 -11.554 1.00 91.31 92 LEU A N 1
ATOM 678 C CA . LEU A 1 92 ? -1.495 1.534 -10.477 1.00 91.31 92 LEU A CA 1
ATOM 679 C C . LEU A 1 92 ? -2.670 0.835 -9.790 1.00 91.31 92 LEU A C 1
ATOM 681 O O . LEU A 1 92 ? -2.750 0.817 -8.561 1.00 91.31 92 LEU A O 1
ATOM 685 N N . ALA A 1 93 ? -3.579 0.263 -10.580 1.00 90.62 93 ALA A N 1
ATOM 686 C CA . ALA A 1 93 ? -4.761 -0.409 -10.058 1.00 90.62 93 ALA A CA 1
ATOM 687 C C . ALA A 1 93 ? -4.374 -1.687 -9.301 1.00 90.62 93 ALA A C 1
ATOM 689 O O . ALA A 1 93 ? -4.820 -1.885 -8.172 1.00 90.62 93 ALA A O 1
ATOM 690 N N . LEU A 1 94 ? -3.499 -2.511 -9.887 1.00 93.75 94 LEU A N 1
ATOM 691 C CA . LEU A 1 94 ? -3.014 -3.751 -9.276 1.00 93.75 94 LEU A CA 1
ATOM 6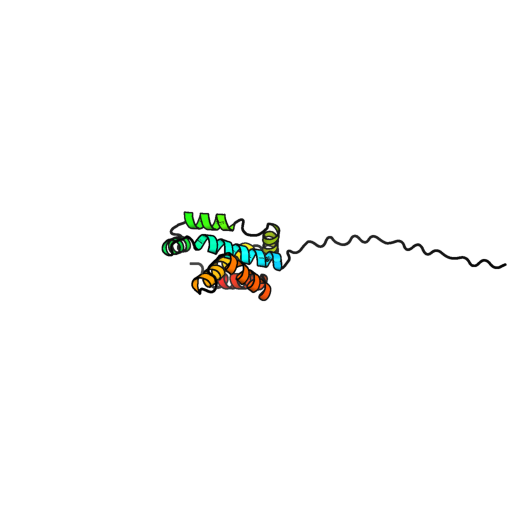92 C C . LEU A 1 94 ? -2.225 -3.484 -7.991 1.00 93.75 94 LEU A C 1
ATOM 694 O O . LEU A 1 94 ? -2.440 -4.139 -6.971 1.00 93.75 94 LEU A O 1
ATOM 698 N N . MET A 1 95 ? -1.335 -2.492 -8.014 1.00 93.69 95 MET A N 1
ATOM 699 C CA . MET A 1 95 ? -0.539 -2.125 -6.849 1.00 93.69 95 MET A CA 1
ATOM 700 C C . MET A 1 95 ? -1.413 -1.544 -5.735 1.00 93.69 95 MET A C 1
ATOM 702 O O . MET A 1 95 ? -1.203 -1.869 -4.567 1.00 93.69 95 MET A O 1
ATOM 706 N N . GLY A 1 96 ? -2.412 -0.727 -6.079 1.00 92.31 96 GLY A N 1
ATOM 707 C CA . GLY A 1 96 ? -3.359 -0.187 -5.108 1.00 92.31 96 GLY A CA 1
ATOM 708 C C . GLY A 1 96 ? -4.230 -1.266 -4.458 1.00 92.31 96 GLY A C 1
ATOM 709 O O . GLY A 1 96 ? -4.426 -1.243 -3.242 1.00 92.31 96 GLY A O 1
ATOM 710 N N . GLU A 1 97 ? -4.691 -2.245 -5.238 1.00 91.44 97 GLU A N 1
ATOM 711 C CA . GLU A 1 97 ? -5.441 -3.402 -4.739 1.00 91.44 97 GLU A CA 1
ATOM 712 C C . GLU A 1 97 ? -4.592 -4.259 -3.789 1.00 91.44 97 GLU A C 1
ATOM 714 O O . GLU A 1 97 ? -5.015 -4.527 -2.662 1.00 91.44 97 GLU A O 1
ATOM 719 N N . ALA A 1 98 ? -3.363 -4.606 -4.191 1.00 94.69 98 ALA A N 1
ATOM 720 C CA . ALA A 1 98 ? -2.424 -5.320 -3.328 1.00 94.69 98 ALA A CA 1
ATOM 721 C C . ALA A 1 98 ? -2.158 -4.564 -2.022 1.00 94.69 98 ALA A C 1
ATOM 723 O O . ALA A 1 98 ? -2.170 -5.165 -0.949 1.00 94.69 98 ALA A O 1
ATOM 724 N N . ALA A 1 99 ? -1.923 -3.252 -2.103 1.00 95.62 99 ALA A N 1
ATOM 725 C CA . ALA A 1 99 ? -1.620 -2.426 -0.940 1.00 95.62 99 ALA A CA 1
ATOM 726 C C . ALA A 1 99 ? -2.794 -2.391 0.043 1.00 95.62 99 ALA A C 1
ATOM 728 O O . ALA A 1 99 ? -2.594 -2.538 1.250 1.00 95.62 99 ALA A O 1
ATOM 729 N N . GLY A 1 100 ? -4.017 -2.226 -0.470 1.00 92.94 100 GLY A N 1
ATOM 730 C CA . GLY A 1 100 ? -5.234 -2.254 0.335 1.00 92.94 100 GLY A CA 1
ATOM 731 C C . GLY A 1 100 ? -5.441 -3.607 1.014 1.00 92.94 100 GLY A C 1
ATOM 732 O O . GLY A 1 100 ? -5.660 -3.657 2.225 1.00 92.94 100 GLY A O 1
ATOM 733 N N . PHE A 1 101 ? -5.307 -4.703 0.262 1.00 92.69 101 PHE A N 1
ATOM 734 C CA . PHE A 1 101 ? -5.464 -6.060 0.786 1.00 92.69 101 PHE A CA 1
ATOM 735 C C . PHE A 1 101 ? -4.415 -6.399 1.853 1.00 92.69 101 PHE A C 1
ATOM 737 O O . PHE A 1 101 ? -4.768 -6.798 2.964 1.00 92.69 101 PHE A O 1
ATOM 744 N N . HIS A 1 102 ? -3.129 -6.192 1.560 1.00 95.94 102 HIS A N 1
ATOM 745 C CA . HIS A 1 102 ? -2.060 -6.487 2.512 1.00 95.94 102 HIS A CA 1
ATOM 746 C C . HIS A 1 102 ? -2.104 -5.556 3.726 1.00 95.94 102 HIS A C 1
ATOM 748 O O . HIS A 1 102 ? -1.906 -6.015 4.848 1.00 95.94 102 HIS A O 1
ATOM 754 N N . GLY A 1 103 ? -2.436 -4.274 3.540 1.00 95.50 103 GLY A N 1
ATOM 755 C CA . GLY A 1 103 ? -2.660 -3.349 4.649 1.00 95.50 103 GLY A CA 1
ATOM 756 C C . GLY A 1 103 ? -3.771 -3.833 5.579 1.00 95.50 103 GLY A C 1
ATOM 757 O O . GLY A 1 103 ? -3.576 -3.907 6.793 1.00 95.50 103 GLY A O 1
ATOM 758 N N . PHE A 1 104 ? -4.905 -4.253 5.015 1.00 92.56 104 PHE A N 1
ATOM 759 C CA . PHE A 1 104 ? -6.002 -4.848 5.776 1.00 92.56 104 PHE A CA 1
ATOM 760 C C . PHE A 1 104 ? -5.574 -6.123 6.514 1.00 92.56 104 PHE A C 1
ATOM 762 O O . PHE A 1 104 ? -5.862 -6.270 7.701 1.00 92.56 104 PHE A O 1
ATOM 769 N N . GLN A 1 105 ? -4.831 -7.017 5.857 1.00 94.31 105 GLN A N 1
ATOM 770 C CA . GLN A 1 105 ? -4.316 -8.239 6.477 1.00 94.31 105 GLN A CA 1
ATOM 771 C C . GLN A 1 105 ? -3.391 -7.948 7.669 1.00 94.31 105 GLN A C 1
ATOM 773 O O . GLN A 1 105 ? -3.495 -8.618 8.700 1.00 94.31 105 GLN A O 1
ATOM 778 N N . LEU A 1 106 ? -2.509 -6.950 7.566 1.00 96.31 106 LEU A N 1
ATOM 779 C CA . LEU A 1 106 ? -1.630 -6.546 8.669 1.00 96.31 106 LEU A CA 1
ATOM 780 C C . LEU A 1 106 ? -2.433 -6.097 9.891 1.00 96.31 106 LEU A C 1
ATOM 782 O O . LEU A 1 106 ? -2.124 -6.505 11.010 1.00 96.31 106 LEU A O 1
ATOM 786 N N . VAL A 1 107 ? -3.496 -5.319 9.678 1.00 93.75 107 VAL A N 1
ATOM 787 C CA . VAL A 1 107 ? -4.369 -4.861 10.767 1.00 93.75 107 VAL A CA 1
ATOM 788 C C . VAL A 1 107 ? -5.161 -6.014 11.370 1.00 93.75 107 VAL A C 1
ATOM 790 O O . VAL A 1 107 ? -5.183 -6.184 12.587 1.00 93.75 107 VAL A O 1
ATOM 793 N N . MET A 1 108 ? -5.761 -6.861 10.534 1.00 91.00 108 MET A N 1
ATOM 794 C CA . MET A 1 108 ? -6.560 -7.999 10.999 1.00 91.00 108 MET A CA 1
ATOM 795 C C . MET A 1 108 ? -5.739 -9.041 11.765 1.00 91.00 108 MET A C 1
ATOM 797 O O . MET A 1 108 ? -6.272 -9.714 12.643 1.00 91.00 108 MET A O 1
ATOM 801 N N . THR A 1 109 ? -4.449 -9.176 11.450 1.00 94.56 109 THR A N 1
ATOM 802 C CA . THR A 1 109 ? -3.530 -10.086 12.153 1.00 94.56 109 THR A CA 1
ATOM 803 C C . THR A 1 109 ? -2.826 -9.435 13.347 1.00 94.56 109 THR A C 1
ATOM 805 O O . THR A 1 109 ? -2.053 -10.105 14.029 1.00 94.56 109 THR A O 1
ATOM 808 N N . GLY A 1 110 ? -3.083 -8.150 13.620 1.00 94.69 110 GLY A N 1
ATOM 809 C CA . GLY A 1 110 ? -2.456 -7.402 14.713 1.00 94.69 110 GLY A CA 1
ATOM 810 C C . GLY A 1 110 ? -0.978 -7.065 14.488 1.00 94.69 110 GLY A C 1
ATOM 811 O O . GLY A 1 110 ? -0.302 -6.669 15.431 1.00 94.69 110 GLY A O 1
ATOM 812 N N . GLN A 1 111 ? -0.464 -7.213 13.262 1.00 96.12 111 GLN A N 1
ATOM 813 C CA . GLN A 1 111 ? 0.907 -6.817 12.908 1.00 96.12 111 GLN A CA 1
ATOM 814 C C . GLN A 1 111 ? 1.058 -5.298 12.759 1.00 96.12 111 GLN A C 1
ATOM 816 O O . GLN A 1 111 ? 2.171 -4.783 12.836 1.00 96.12 111 GLN A O 1
ATOM 821 N N . ALA A 1 112 ? -0.050 -4.590 12.544 1.00 96.06 112 ALA A N 1
ATOM 822 C CA . ALA A 1 112 ? -0.115 -3.137 12.541 1.00 96.06 112 ALA A CA 1
ATOM 823 C C . ALA A 1 112 ? -1.425 -2.665 13.182 1.00 96.06 112 ALA A C 1
ATOM 825 O O . ALA A 1 112 ? -2.455 -3.326 13.083 1.00 96.06 112 ALA A O 1
ATOM 826 N N . THR A 1 113 ? -1.397 -1.499 13.813 1.00 94.44 113 THR A N 1
ATOM 827 C CA . THR A 1 113 ? -2.564 -0.864 14.448 1.00 94.44 113 THR A CA 1
ATOM 828 C C . THR A 1 113 ? -2.859 0.525 13.887 1.00 94.44 113 THR A C 1
ATOM 830 O O . THR A 1 113 ? -3.913 1.095 14.161 1.00 94.44 113 THR A O 1
ATOM 833 N N . THR A 1 114 ? -1.949 1.064 13.076 1.00 95.12 114 THR A N 1
ATOM 834 C CA . THR A 1 114 ? -2.035 2.403 12.486 1.00 95.12 114 THR A CA 1
ATOM 835 C C . THR A 1 114 ? -1.651 2.382 11.008 1.00 95.12 114 THR A C 1
ATOM 837 O O . THR A 1 114 ? -0.877 1.525 10.573 1.00 95.12 114 THR A O 1
ATOM 840 N N . GLY A 1 115 ? -2.120 3.363 10.226 1.00 95.44 115 GLY A N 1
ATOM 841 C CA . GLY A 1 115 ? -1.672 3.528 8.842 1.00 95.44 115 GLY A CA 1
ATOM 842 C C . GLY A 1 115 ? -0.161 3.745 8.728 1.00 95.44 115 GLY A C 1
ATOM 843 O O . GLY A 1 115 ? 0.455 3.248 7.792 1.00 95.44 115 GLY A O 1
ATOM 844 N N . GLN A 1 116 ? 0.479 4.396 9.706 1.00 97.00 116 GLN A N 1
ATOM 845 C CA . GLN A 1 116 ? 1.929 4.624 9.690 1.00 97.00 116 GLN A CA 1
ATOM 846 C C . GLN A 1 116 ? 2.744 3.326 9.836 1.00 97.00 116 GLN A C 1
ATOM 848 O O . GLN A 1 116 ? 3.774 3.165 9.177 1.00 97.00 116 GLN A O 1
ATOM 853 N N . GLU A 1 117 ? 2.294 2.388 10.671 1.00 97.38 117 GLU A N 1
ATOM 854 C CA . GLU A 1 117 ? 2.914 1.059 10.776 1.00 97.38 117 GLU A CA 1
ATOM 855 C C . GLU A 1 117 ? 2.721 0.267 9.481 1.00 97.38 117 GLU A C 1
ATOM 857 O O . GLU A 1 117 ? 3.673 -0.322 8.966 1.00 97.38 117 GLU A O 1
ATOM 862 N N . VAL A 1 118 ? 1.518 0.332 8.900 1.00 97.75 118 VAL A N 1
ATOM 863 C CA . VAL A 1 118 ? 1.216 -0.278 7.599 1.00 97.75 118 VAL A CA 1
ATOM 864 C C . VAL A 1 118 ? 2.112 0.294 6.501 1.00 97.75 118 VAL A C 1
ATOM 866 O O . VAL A 1 118 ? 2.694 -0.479 5.744 1.00 97.75 118 VAL A O 1
ATOM 869 N N . PHE A 1 119 ? 2.300 1.617 6.448 1.00 97.75 119 PHE A N 1
ATOM 870 C CA . PHE A 1 119 ? 3.223 2.265 5.513 1.00 97.75 119 PHE A CA 1
ATOM 871 C C . PHE A 1 119 ? 4.623 1.654 5.610 1.00 97.75 119 PHE A C 1
ATOM 873 O O . PHE A 1 119 ? 5.185 1.235 4.597 1.00 97.75 119 PHE A O 1
ATOM 880 N N . GLY A 1 120 ? 5.184 1.595 6.823 1.00 97.69 120 GLY A N 1
ATOM 881 C CA . GLY A 1 120 ? 6.540 1.096 7.041 1.00 97.69 120 GLY A CA 1
ATOM 882 C C . GLY A 1 120 ? 6.690 -0.368 6.634 1.00 97.69 120 GLY A C 1
ATOM 883 O O . GLY A 1 120 ? 7.625 -0.716 5.913 1.00 97.69 120 GLY A O 1
ATOM 884 N N . ILE A 1 121 ? 5.744 -1.218 7.042 1.00 98.06 121 ILE A N 1
ATOM 885 C CA . ILE A 1 121 ? 5.774 -2.651 6.734 1.00 98.06 121 ILE A CA 1
ATOM 886 C C . ILE A 1 121 ? 5.637 -2.884 5.228 1.00 98.06 121 ILE A C 1
ATOM 888 O O . ILE A 1 121 ? 6.471 -3.575 4.646 1.00 98.06 121 ILE A O 1
ATOM 892 N N . LEU A 1 122 ? 4.633 -2.285 4.583 1.00 97.88 122 LEU A N 1
ATOM 893 C CA . LEU A 1 122 ? 4.386 -2.483 3.155 1.00 97.88 122 LEU A CA 1
ATOM 894 C C . LEU A 1 122 ? 5.514 -1.916 2.290 1.00 97.88 122 LEU A C 1
ATOM 896 O O . LEU A 1 122 ? 5.926 -2.568 1.331 1.00 97.88 122 LEU A O 1
ATOM 900 N N . THR A 1 123 ? 6.063 -0.750 2.644 1.00 97.50 123 THR A N 1
ATOM 901 C CA . THR A 1 123 ? 7.216 -0.179 1.930 1.00 97.50 123 THR A CA 1
ATOM 902 C C . THR A 1 123 ? 8.408 -1.129 2.000 1.00 97.50 123 THR A C 1
ATOM 904 O O . THR A 1 123 ? 8.998 -1.447 0.970 1.00 97.50 123 THR A O 1
ATOM 907 N N . ASN A 1 124 ? 8.730 -1.651 3.188 1.00 97.62 124 ASN A N 1
ATOM 908 C CA . ASN A 1 124 ? 9.839 -2.590 3.368 1.00 97.62 124 ASN A CA 1
ATOM 909 C C . ASN A 1 124 ? 9.607 -3.916 2.631 1.00 97.62 124 ASN A C 1
ATOM 911 O O . ASN A 1 124 ? 10.531 -4.443 2.011 1.00 97.62 124 ASN A O 1
ATOM 915 N N . GLN A 1 125 ? 8.379 -4.439 2.655 1.00 96.88 125 GLN A N 1
ATOM 916 C CA . GLN A 1 125 ? 8.014 -5.639 1.902 1.00 96.88 125 GLN A CA 1
ATOM 917 C C . GLN A 1 125 ? 8.186 -5.425 0.395 1.00 96.88 125 GLN A C 1
ATOM 919 O O . GLN A 1 125 ? 8.792 -6.264 -0.266 1.00 96.88 125 GLN A O 1
ATOM 924 N N . CYS A 1 126 ? 7.737 -4.287 -0.140 1.00 97.12 126 CYS A N 1
ATOM 925 C CA . CYS A 1 126 ? 7.936 -3.947 -1.548 1.00 97.12 126 CYS A CA 1
ATOM 926 C C . CYS A 1 126 ? 9.415 -3.785 -1.903 1.00 97.12 126 CYS A C 1
ATOM 928 O O . CYS A 1 126 ? 9.863 -4.325 -2.911 1.00 97.12 126 CYS A O 1
ATOM 930 N N . MET A 1 127 ? 10.199 -3.105 -1.063 1.00 96.94 127 MET A N 1
ATOM 931 C CA . MET A 1 127 ? 11.639 -2.954 -1.291 1.00 96.94 127 MET A CA 1
ATOM 932 C C . MET A 1 127 ? 12.365 -4.305 -1.288 1.00 96.94 127 MET A C 1
ATOM 934 O O . MET A 1 127 ? 13.316 -4.487 -2.042 1.00 96.94 127 MET A O 1
ATOM 938 N N . SER A 1 128 ? 11.905 -5.258 -0.471 1.00 96.19 128 SER A N 1
ATOM 939 C CA . SER A 1 128 ? 12.473 -6.605 -0.406 1.00 96.19 128 SER A CA 1
ATOM 940 C C . SER A 1 128 ? 12.040 -7.510 -1.561 1.00 96.19 128 SER A C 1
ATOM 942 O O . SER A 1 128 ? 12.839 -8.332 -1.998 1.00 96.19 128 SER A O 1
ATOM 944 N N . ALA A 1 129 ? 10.783 -7.425 -2.002 1.00 95.12 129 ALA A N 1
ATOM 945 C CA . ALA A 1 129 ? 10.224 -8.312 -3.025 1.00 95.12 129 ALA A CA 1
ATOM 946 C C . ALA A 1 129 ? 10.426 -7.789 -4.458 1.00 95.12 129 ALA A C 1
ATOM 948 O O . ALA A 1 129 ? 10.545 -8.581 -5.388 1.00 95.12 129 ALA A O 1
ATOM 949 N N . GLY A 1 130 ? 10.468 -6.467 -4.625 1.00 94.50 130 GLY A N 1
ATOM 950 C CA . GLY A 1 130 ? 10.395 -5.785 -5.915 1.00 94.50 130 GLY A CA 1
ATOM 951 C C . GLY A 1 130 ? 8.951 -5.397 -6.280 1.00 94.50 130 GLY A C 1
ATOM 952 O O . GLY A 1 130 ? 8.036 -6.207 -6.099 1.00 94.50 130 GLY A O 1
ATOM 953 N N . PRO A 1 131 ? 8.709 -4.173 -6.786 1.00 94.12 131 PRO A N 1
ATOM 954 C CA . PRO A 1 131 ? 7.368 -3.721 -7.159 1.00 94.12 131 PRO A CA 1
ATOM 955 C C . PRO A 1 131 ? 6.755 -4.528 -8.313 1.00 94.12 131 PRO A C 1
ATOM 957 O O . PRO A 1 131 ? 5.548 -4.771 -8.312 1.00 94.12 131 PRO A O 1
ATOM 960 N N . GLU A 1 132 ? 7.567 -5.012 -9.253 1.00 94.25 132 GLU A N 1
ATOM 961 C CA . GLU A 1 132 ? 7.125 -5.847 -10.373 1.00 94.25 132 GLU A CA 1
ATOM 962 C C . GLU A 1 132 ? 6.551 -7.177 -9.879 1.00 94.25 132 GLU A C 1
ATOM 964 O O . GLU A 1 132 ? 5.507 -7.612 -10.352 1.00 94.25 132 GLU A O 1
ATOM 969 N N . ALA A 1 133 ? 7.175 -7.797 -8.871 1.00 94.50 133 ALA A N 1
ATOM 970 C CA . ALA A 1 133 ? 6.691 -9.052 -8.299 1.00 94.50 133 ALA A CA 1
ATOM 971 C C . ALA A 1 133 ? 5.302 -8.896 -7.656 1.00 94.50 133 ALA A C 1
ATOM 973 O O . ALA A 1 133 ? 4.473 -9.802 -7.740 1.00 94.50 133 ALA A O 1
ATOM 974 N N . ILE A 1 134 ? 5.030 -7.737 -7.045 1.00 94.38 134 ILE A N 1
ATOM 975 C CA . ILE A 1 134 ? 3.713 -7.415 -6.480 1.00 94.38 134 ILE A CA 1
ATOM 976 C C . ILE A 1 134 ? 2.671 -7.287 -7.596 1.00 94.38 134 ILE A C 1
ATOM 978 O O . ILE A 1 134 ? 1.590 -7.872 -7.493 1.00 94.38 134 ILE A O 1
ATOM 982 N N . ILE A 1 135 ? 2.996 -6.544 -8.658 1.00 93.75 135 ILE A N 1
ATOM 983 C CA . ILE A 1 135 ? 2.098 -6.321 -9.800 1.00 93.75 135 ILE A CA 1
ATOM 984 C C . ILE A 1 135 ? 1.799 -7.644 -10.510 1.00 93.75 135 ILE A C 1
ATOM 986 O O . ILE A 1 135 ? 0.631 -7.986 -10.686 1.00 93.75 135 ILE A O 1
ATOM 990 N N . GLU A 1 136 ? 2.825 -8.423 -10.857 1.00 93.88 136 GLU A N 1
ATOM 991 C CA . GLU A 1 136 ? 2.652 -9.728 -11.505 1.00 93.88 136 GLU A CA 1
ATOM 992 C C . GLU A 1 136 ? 1.881 -10.704 -10.615 1.00 93.88 136 GLU A C 1
ATOM 994 O O . GLU A 1 136 ? 1.007 -11.427 -11.092 1.00 93.88 136 GLU A O 1
ATOM 999 N N . GLY A 1 137 ? 2.149 -10.707 -9.305 1.00 92.69 137 GLY A N 1
ATOM 1000 C CA . GLY A 1 137 ? 1.400 -11.511 -8.343 1.00 92.69 137 GLY A CA 1
ATOM 1001 C C . GLY A 1 137 ? -0.102 -11.222 -8.393 1.00 92.69 137 GLY A C 1
ATOM 1002 O O . GLY A 1 137 ? -0.903 -12.154 -8.469 1.00 92.69 137 GLY A O 1
ATOM 1003 N N . GLN A 1 138 ? -0.488 -9.943 -8.427 1.00 91.94 138 GLN A N 1
ATOM 1004 C CA . GLN A 1 138 ? -1.895 -9.555 -8.557 1.00 91.94 138 GLN A CA 1
ATOM 1005 C C . GLN A 1 138 ? -2.481 -9.834 -9.935 1.00 91.94 138 GLN A C 1
ATOM 1007 O O . GLN A 1 138 ? -3.618 -10.295 -10.037 1.00 91.94 138 GLN A O 1
ATOM 1012 N N . ARG A 1 139 ? -1.7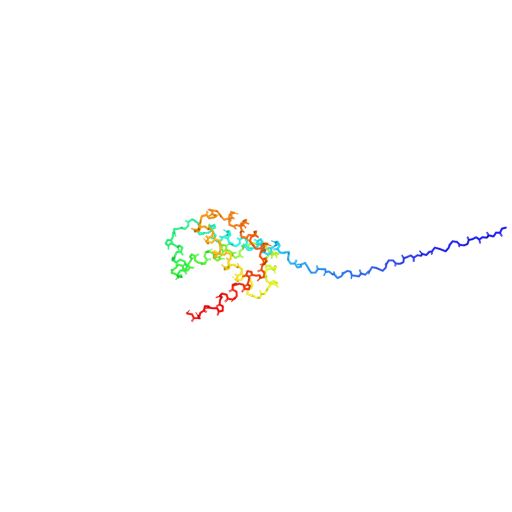15 -9.606 -11.004 1.00 92.12 139 ARG A N 1
ATOM 1013 C CA . ARG A 1 139 ? -2.169 -9.922 -12.361 1.00 92.12 139 ARG A CA 1
ATOM 1014 C C . ARG A 1 139 ? -2.500 -11.408 -12.492 1.00 92.12 139 ARG A C 1
ATOM 1016 O O . ARG A 1 139 ? -3.570 -11.765 -12.983 1.00 92.12 139 ARG A O 1
ATOM 1023 N N . ASN A 1 140 ? -1.630 -12.263 -11.960 1.00 92.31 140 ASN A N 1
ATOM 1024 C CA . ASN A 1 140 ? -1.849 -13.704 -11.903 1.00 92.31 140 ASN A CA 1
ATOM 1025 C C . ASN A 1 140 ? -3.056 -14.065 -11.024 1.00 92.31 140 ASN A C 1
ATOM 1027 O O . ASN A 1 140 ? -3.853 -14.915 -11.409 1.00 92.31 140 ASN A O 1
ATOM 1031 N N . ALA A 1 141 ? -3.236 -13.404 -9.876 1.00 89.25 141 ALA A N 1
ATOM 1032 C CA . ALA A 1 141 ? -4.387 -13.640 -9.006 1.00 89.25 141 ALA A CA 1
ATOM 1033 C C . ALA A 1 141 ? -5.723 -13.284 -9.683 1.00 89.25 141 ALA A C 1
ATOM 1035 O O . ALA A 1 141 ? -6.695 -14.021 -9.527 1.00 89.25 141 ALA A O 1
ATOM 1036 N N . ARG A 1 142 ? -5.776 -12.201 -10.468 1.00 86.62 142 ARG A N 1
ATOM 1037 C CA . ARG A 1 142 ? -6.965 -11.834 -11.256 1.00 86.62 142 ARG A CA 1
ATOM 1038 C C . ARG A 1 142 ? -7.266 -12.839 -12.359 1.00 86.62 142 ARG A C 1
ATOM 1040 O O . ARG A 1 142 ? -8.417 -13.215 -12.521 1.00 86.62 142 ARG A O 1
ATOM 1047 N N . ALA A 1 143 ? -6.244 -13.320 -13.066 1.00 87.44 143 ALA A N 1
ATOM 1048 C CA . ALA A 1 143 ? -6.420 -14.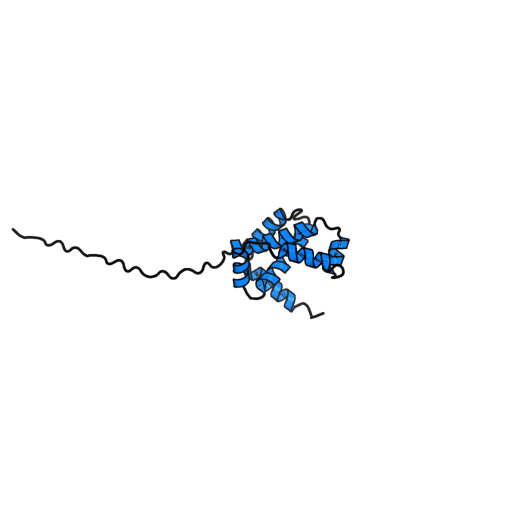325 -14.116 1.00 87.44 143 ALA A CA 1
ATOM 1049 C C . ALA A 1 143 ? -7.010 -15.654 -13.598 1.00 87.44 143 ALA A C 1
ATOM 1051 O O . ALA A 1 143 ? -7.559 -16.431 -14.376 1.00 87.44 143 ALA A O 1
ATOM 1052 N N . LEU A 1 144 ? -6.891 -15.922 -12.293 1.00 85.50 144 LEU A N 1
ATOM 1053 C CA . LEU A 1 144 ? -7.437 -17.110 -11.636 1.00 85.50 144 LEU A CA 1
ATOM 1054 C C . LEU A 1 144 ? -8.858 -16.918 -11.081 1.00 85.50 144 LEU A C 1
ATOM 1056 O O . LEU A 1 144 ? -9.472 -17.903 -10.670 1.00 85.50 144 LEU A O 1
ATOM 1060 N N . GLN A 1 145 ? -9.387 -15.692 -11.046 1.00 76.75 145 GLN A N 1
ATOM 1061 C CA . GLN A 1 145 ? -10.761 -15.431 -10.619 1.00 76.75 145 GLN A CA 1
ATOM 1062 C C . GLN A 1 145 ? -11.685 -15.560 -11.840 1.00 76.75 145 GLN A C 1
ATOM 1064 O O . GLN A 1 145 ? -11.553 -14.768 -12.770 1.00 76.75 145 GLN A O 1
ATOM 1069 N N . PRO A 1 146 ? -12.586 -16.561 -11.897 1.00 53.78 146 PRO A N 1
ATOM 1070 C CA . PRO A 1 146 ? -13.555 -16.644 -12.984 1.00 53.78 146 PRO A CA 1
ATOM 1071 C C . PRO A 1 146 ? -14.458 -15.409 -12.938 1.00 53.78 146 PRO A C 1
ATOM 1073 O O . PRO A 1 146 ? -14.908 -15.048 -11.853 1.00 53.78 146 PRO A O 1
ATOM 1076 N N . ASP A 1 147 ? -14.709 -14.780 -14.089 1.00 52.47 147 ASP A N 1
ATOM 1077 C CA . ASP A 1 147 ? -15.632 -13.646 -14.219 1.00 52.47 147 ASP A CA 1
ATOM 1078 C C . ASP A 1 147 ? -16.997 -14.020 -13.606 1.00 52.47 147 ASP A C 1
ATOM 1080 O O . ASP A 1 147 ? -17.769 -14.777 -14.202 1.00 52.47 147 ASP A O 1
ATOM 1084 N N . THR A 1 148 ? -17.271 -13.550 -12.386 1.00 45.78 148 THR A N 1
ATOM 1085 C CA . THR A 1 148 ? -18.566 -13.699 -11.698 1.00 45.78 148 THR A CA 1
ATOM 1086 C C . THR A 1 148 ? -19.400 -12.444 -11.822 1.00 45.78 148 THR A C 1
ATOM 1088 O O . THR A 1 148 ? -18.846 -11.361 -11.519 1.00 45.78 148 THR A O 1
#

Sequence (148 aa):
MKKLYTTATTILLLAAPFPAQSATASQSDVCSYYGNVGAGAIDFLLPLKFSQVINMISGKDQELLKAMNKSLANKGSKKSREGVEELGDDALALMGEAAGFHGFQLVMTGQATTGQEVFGILTNQCMSAGPEAIIEGQRNARALQPDT

Radius of gyration: 24.63 Å; chains: 1; bounding box: 96×46×45 Å